Protein AF-A0A523YW82-F1 (afdb_monomer_lite)

Sequence (56 aa):
YKIIDVDGVRIVFDDGWGLVRASNTQPVLVLRFEALSKERLDEIRAIIESAIDRYR

Secondary structure (DSSP, 8-state):
-EEE-SSSEEEEETTEEEEEEE-SSSS-EEEEEEESSHHHHHHHHHHHHHHHHTT-

Structure (mmCIF, N/CA/C/O backbone):
data_AF-A0A523YW82-F1
#
_entry.id   AF-A0A523YW82-F1
#
loop_
_atom_site.group_PDB
_atom_site.id
_atom_site.type_symbol
_atom_site.label_atom_id
_atom_site.label_alt_id
_atom_site.label_comp_id
_atom_site.label_asym_id
_atom_site.label_entity_id
_atom_site.label_seq_id
_atom_site.pdbx_PDB_ins_code
_atom_site.Cartn_x
_atom_site.Cartn_y
_atom_site.Cartn_z
_atom_site.occupancy
_atom_site.B_iso_or_equiv
_atom_site.auth_seq_id
_atom_site.auth_comp_id
_atom_site.auth_asym_id
_atom_site.auth_atom_id
_atom_site.pdbx_PDB_model_num
ATOM 1 N N . TYR A 1 1 ? -9.163 -7.710 -2.183 1.00 78.06 1 TYR A N 1
ATOM 2 C CA . TYR A 1 1 ? -8.912 -6.276 -2.437 1.00 78.06 1 TYR A CA 1
ATOM 3 C C . TYR A 1 1 ? -8.584 -6.075 -3.901 1.00 78.06 1 TYR A C 1
ATOM 5 O O . TYR A 1 1 ? -7.999 -6.979 -4.492 1.00 78.06 1 TYR A O 1
ATOM 13 N N . LYS A 1 2 ? -8.953 -4.932 -4.491 1.00 91.06 2 LYS A N 1
ATOM 14 C CA . LYS A 1 2 ? -8.478 -4.587 -5.837 1.00 91.06 2 LYS A CA 1
ATOM 15 C C . LYS A 1 2 ? -6.989 -4.260 -5.742 1.00 91.06 2 LYS A C 1
ATOM 17 O O . LYS A 1 2 ? -6.594 -3.465 -4.891 1.00 91.06 2 LYS A O 1
ATOM 22 N N . ILE A 1 3 ? -6.188 -4.881 -6.600 1.00 93.88 3 ILE A N 1
ATOM 23 C CA . ILE A 1 3 ? -4.737 -4.694 -6.648 1.00 93.88 3 ILE A CA 1
ATOM 24 C C . ILE A 1 3 ? -4.389 -3.979 -7.952 1.00 93.88 3 ILE A C 1
ATOM 26 O O . ILE A 1 3 ? -4.955 -4.288 -9.000 1.00 93.88 3 ILE A O 1
ATOM 30 N N . ILE A 1 4 ? -3.497 -2.996 -7.865 1.00 94.75 4 ILE A N 1
ATOM 31 C CA . ILE A 1 4 ? -2.905 -2.294 -9.004 1.00 94.75 4 ILE A CA 1
ATOM 32 C C . ILE A 1 4 ? -1.391 -2.484 -8.899 1.00 94.75 4 ILE A C 1
ATOM 34 O O . ILE A 1 4 ? -0.793 -2.063 -7.909 1.00 94.75 4 ILE A O 1
ATOM 38 N N . ASP A 1 5 ? -0.793 -3.114 -9.902 1.00 95.19 5 ASP A N 1
ATOM 39 C CA . ASP A 1 5 ? 0.586 -3.623 -9.901 1.00 95.19 5 ASP A CA 1
ATOM 40 C C . ASP A 1 5 ? 1.511 -2.929 -10.922 1.00 95.19 5 ASP A C 1
ATOM 42 O O . ASP A 1 5 ? 2.581 -3.426 -11.262 1.00 95.19 5 ASP A O 1
ATOM 46 N N . VAL A 1 6 ? 1.108 -1.751 -11.409 1.00 92.69 6 VAL A N 1
ATOM 47 C CA . VAL A 1 6 ? 1.842 -0.992 -12.440 1.00 92.69 6 VAL A CA 1
ATOM 48 C C . VAL A 1 6 ? 3.156 -0.393 -11.912 1.00 92.69 6 VAL A C 1
ATOM 50 O O . VAL A 1 6 ? 4.141 -0.342 -12.642 1.00 92.69 6 VAL A O 1
ATOM 53 N N . ASP A 1 7 ? 3.178 0.081 -10.661 1.00 91.81 7 ASP A N 1
ATOM 54 C CA . ASP A 1 7 ? 4.351 0.700 -10.018 1.00 91.81 7 ASP A CA 1
ATOM 55 C C . ASP A 1 7 ? 4.400 0.307 -8.535 1.00 91.81 7 ASP A C 1
ATOM 57 O O . ASP A 1 7 ? 3.897 1.010 -7.650 1.00 91.81 7 ASP A O 1
ATOM 61 N N . GLY A 1 8 ? 4.948 -0.883 -8.289 1.00 93.25 8 GLY A N 1
ATOM 62 C CA . GLY A 1 8 ? 4.824 -1.572 -7.010 1.00 93.25 8 GLY A CA 1
ATOM 63 C C . GLY A 1 8 ? 3.448 -2.214 -6.854 1.00 93.25 8 GLY A C 1
ATOM 64 O O . GLY A 1 8 ? 2.826 -2.605 -7.830 1.00 93.25 8 GLY A O 1
ATOM 65 N N . VAL A 1 9 ? 2.968 -2.330 -5.622 1.00 95.44 9 VAL A N 1
ATOM 66 C CA . VAL A 1 9 ? 1.682 -2.933 -5.278 1.00 95.44 9 VAL A CA 1
ATOM 67 C C . VAL A 1 9 ? 0.838 -1.895 -4.555 1.00 95.44 9 VAL A C 1
ATOM 69 O O . VAL A 1 9 ? 1.142 -1.509 -3.424 1.00 95.44 9 VAL A O 1
ATOM 72 N N . ARG A 1 10 ? -0.245 -1.451 -5.195 1.00 96.44 10 ARG A N 1
ATOM 73 C CA . ARG A 1 10 ? -1.288 -0.643 -4.561 1.00 96.44 10 ARG A CA 1
ATOM 74 C C . ARG A 1 10 ? -2.513 -1.501 -4.285 1.00 96.44 10 ARG A C 1
ATOM 76 O O . ARG A 1 10 ? -3.121 -2.045 -5.202 1.00 96.44 10 ARG A O 1
ATOM 83 N N . ILE A 1 11 ? -2.896 -1.573 -3.019 1.00 95.62 11 ILE A N 1
ATOM 84 C CA . ILE A 1 11 ? -4.059 -2.307 -2.529 1.00 95.62 11 ILE A CA 1
ATOM 85 C C . ILE A 1 11 ? -5.145 -1.288 -2.205 1.00 95.62 11 ILE A C 1
ATOM 87 O O . ILE A 1 11 ? -4.922 -0.372 -1.413 1.00 95.62 11 ILE A O 1
ATOM 91 N N . VAL A 1 12 ? -6.308 -1.434 -2.833 1.00 95.75 12 VAL A N 1
ATOM 92 C CA . VAL A 1 12 ? -7.475 -0.581 -2.593 1.00 95.75 12 VAL A CA 1
ATOM 93 C C . VAL A 1 12 ? -8.465 -1.331 -1.703 1.00 95.75 12 VAL A C 1
ATOM 95 O O . VAL A 1 12 ? -8.901 -2.439 -2.042 1.00 95.75 12 VAL A O 1
ATOM 98 N N . PHE A 1 13 ? -8.787 -0.713 -0.571 1.00 92.88 13 PHE A N 1
ATOM 99 C CA . PHE A 1 13 ? -9.830 -1.104 0.370 1.00 92.88 13 PHE A CA 1
ATOM 100 C C . PHE A 1 13 ? -11.039 -0.179 0.169 1.00 92.88 13 PHE A C 1
ATOM 102 O O . PHE A 1 13 ? -10.914 0.884 -0.441 1.00 92.88 13 PHE A O 1
ATOM 109 N N . ASP A 1 14 ? -12.205 -0.565 0.679 1.00 93.06 14 ASP A N 1
ATOM 110 C CA . ASP A 1 14 ? -13.415 0.262 0.549 1.00 93.06 14 ASP A CA 1
ATOM 111 C C . ASP A 1 14 ? -13.301 1.588 1.329 1.00 93.06 14 ASP A C 1
ATOM 113 O O . ASP A 1 14 ? -13.943 2.577 0.987 1.00 93.06 14 ASP A O 1
ATOM 117 N N . ASP A 1 15 ? -12.442 1.622 2.349 1.00 94.31 15 ASP A N 1
ATOM 118 C CA . ASP A 1 15 ? -12.270 2.707 3.318 1.00 94.31 15 ASP A CA 1
ATOM 119 C C . ASP A 1 15 ? -10.832 3.252 3.399 1.00 94.31 15 ASP A C 1
ATOM 121 O O . ASP A 1 15 ? -10.482 3.993 4.325 1.00 94.31 15 ASP A O 1
ATOM 125 N N . GLY A 1 16 ? -9.988 2.900 2.427 1.00 95.81 16 GLY A N 1
ATOM 126 C CA . GLY A 1 16 ? -8.594 3.324 2.388 1.00 95.81 16 GLY A CA 1
ATOM 127 C C . GLY A 1 16 ? -7.766 2.639 1.306 1.00 95.81 16 GLY A C 1
ATOM 128 O O . GLY A 1 16 ? -8.258 1.872 0.479 1.00 95.81 16 GLY A O 1
ATOM 129 N N . TRP A 1 17 ? -6.466 2.905 1.296 1.00 97.12 17 TRP A N 1
ATOM 130 C CA . TRP A 1 17 ? -5.525 2.248 0.397 1.00 97.12 17 TRP A CA 1
ATOM 131 C C . TRP A 1 17 ? -4.129 2.156 1.010 1.00 97.12 17 TRP A C 1
ATOM 133 O O . TRP A 1 17 ? -3.749 2.929 1.888 1.00 97.12 17 TRP A O 1
ATOM 143 N N . GLY A 1 18 ? -3.349 1.203 0.507 1.00 97.00 18 GLY A N 1
ATOM 144 C CA 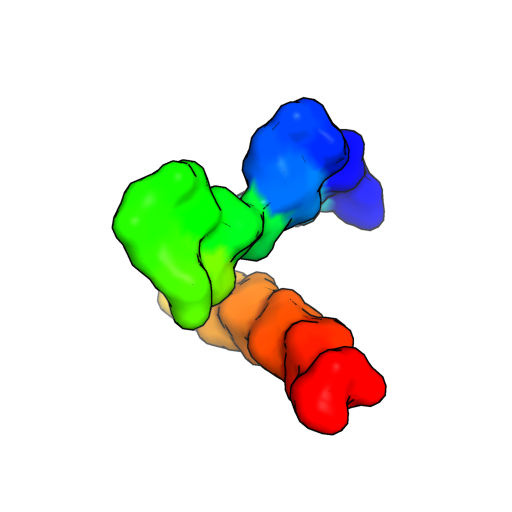. GLY A 1 18 ? -1.927 1.074 0.803 1.00 97.00 18 GLY A CA 1
ATOM 145 C C . GLY A 1 18 ? -1.113 0.927 -0.477 1.00 97.00 18 GLY A C 1
ATOM 146 O O . GLY A 1 18 ? -1.582 0.327 -1.442 1.00 97.00 18 GLY A O 1
ATOM 147 N N . LEU A 1 19 ? 0.089 1.493 -0.505 1.00 96.75 19 LEU A N 1
ATOM 148 C CA . LEU A 1 19 ? 1.053 1.387 -1.600 1.00 96.75 19 LEU A CA 1
ATOM 149 C C . LEU A 1 19 ? 2.386 0.903 -1.046 1.00 96.75 19 LEU A C 1
ATOM 151 O O . LEU A 1 19 ? 2.895 1.481 -0.088 1.00 96.75 19 LEU A O 1
ATOM 155 N N . VAL A 1 20 ? 2.973 -0.082 -1.715 1.00 95.75 20 VAL A N 1
ATOM 156 C CA . VAL A 1 20 ? 4.348 -0.534 -1.502 1.00 95.75 20 VAL A CA 1
ATOM 157 C C . VAL A 1 20 ? 5.061 -0.509 -2.841 1.00 95.75 20 VAL A C 1
ATOM 159 O O . VAL A 1 20 ? 4.627 -1.177 -3.771 1.00 95.75 20 VAL A O 1
ATOM 162 N N . ARG A 1 21 ? 6.159 0.231 -2.963 1.00 96.06 21 ARG A N 1
ATOM 163 C CA . ARG A 1 21 ? 6.968 0.253 -4.191 1.00 96.06 21 ARG A CA 1
ATOM 164 C C . ARG A 1 21 ? 8.451 0.322 -3.881 1.00 96.06 21 ARG A C 1
ATOM 166 O O . ARG A 1 21 ? 8.847 0.837 -2.837 1.00 96.06 21 ARG A O 1
ATOM 173 N N . ALA A 1 22 ? 9.274 -0.129 -4.817 1.00 95.56 22 ALA A N 1
ATOM 174 C CA . ALA A 1 22 ? 10.693 0.188 -4.787 1.00 95.56 22 ALA A CA 1
ATOM 175 C C . ALA A 1 22 ? 10.900 1.684 -5.089 1.00 95.56 22 ALA A C 1
ATOM 177 O O . ALA A 1 22 ? 10.181 2.285 -5.899 1.00 95.56 22 ALA A O 1
ATOM 178 N N . SER A 1 23 ? 11.862 2.306 -4.410 1.00 95.06 23 SER A N 1
ATOM 179 C CA . SER A 1 23 ? 12.335 3.633 -4.791 1.00 95.06 23 SER A CA 1
ATOM 180 C C . SER A 1 23 ? 13.150 3.543 -6.081 1.00 95.06 23 SER A C 1
ATOM 182 O O . SER A 1 23 ? 13.935 2.620 -6.274 1.00 95.06 23 SER A O 1
ATOM 184 N N . ASN A 1 24 ? 12.972 4.526 -6.965 1.00 94.12 24 ASN A N 1
ATOM 185 C CA . ASN A 1 24 ? 13.691 4.574 -8.240 1.00 94.12 24 ASN A CA 1
ATOM 186 C C . ASN A 1 24 ? 15.134 5.073 -8.084 1.00 94.12 24 ASN A C 1
ATOM 188 O O . ASN A 1 24 ? 15.952 4.862 -8.973 1.00 94.12 24 ASN A O 1
ATOM 192 N N . THR A 1 25 ? 15.441 5.782 -6.994 1.00 95.19 25 THR A N 1
ATOM 193 C CA . THR A 1 25 ? 16.715 6.505 -6.830 1.00 95.19 25 THR A CA 1
ATOM 194 C C . THR A 1 25 ? 17.527 6.054 -5.622 1.00 95.19 25 THR A C 1
ATOM 196 O O . THR A 1 25 ? 18.690 6.427 -5.501 1.00 95.19 25 THR A O 1
ATOM 199 N N . GLN A 1 26 ? 16.942 5.270 -4.717 1.00 94.31 26 GLN A N 1
ATOM 200 C CA . GLN A 1 26 ? 17.591 4.806 -3.491 1.00 94.31 26 GLN A CA 1
ATOM 201 C C . GLN A 1 26 ? 17.234 3.335 -3.237 1.00 94.31 26 GLN A C 1
ATOM 203 O O . GLN A 1 26 ? 16.133 2.921 -3.594 1.00 94.31 26 GLN A O 1
ATOM 208 N N . PRO A 1 27 ? 18.107 2.539 -2.592 1.00 94.38 27 PRO A N 1
ATOM 209 C CA . PRO A 1 27 ? 17.839 1.134 -2.279 1.00 94.38 27 PRO A CA 1
ATOM 210 C C . PRO A 1 27 ? 16.904 1.004 -1.063 1.00 94.38 27 PRO A C 1
ATOM 212 O O . PRO A 1 27 ? 17.279 0.475 -0.020 1.00 94.38 27 PRO A O 1
ATOM 215 N N . VAL A 1 28 ? 15.689 1.542 -1.178 1.00 94.25 28 VAL A N 1
ATOM 216 C CA . VAL A 1 28 ? 14.671 1.555 -0.119 1.00 94.25 28 VAL A CA 1
ATOM 217 C C . VAL A 1 28 ? 13.296 1.194 -0.678 1.00 94.25 28 VAL A C 1
ATOM 219 O O . VAL A 1 28 ? 12.982 1.489 -1.835 1.00 94.25 28 VAL A O 1
ATOM 222 N N . LEU A 1 29 ? 12.453 0.590 0.161 1.00 93.62 29 LEU A N 1
ATOM 223 C CA . LEU A 1 29 ? 11.023 0.439 -0.108 1.00 93.62 29 LEU A CA 1
ATOM 224 C C . LEU A 1 29 ? 10.276 1.681 0.383 1.00 93.62 29 LEU A C 1
ATOM 226 O O . LEU A 1 29 ? 10.500 2.158 1.494 1.00 93.62 29 LEU A O 1
ATOM 230 N N . VAL A 1 30 ? 9.368 2.193 -0.444 1.00 95.31 30 VAL A N 1
ATOM 231 C CA . VAL A 1 30 ? 8.471 3.300 -0.106 1.00 95.31 30 VAL A CA 1
ATOM 232 C C . VAL A 1 30 ? 7.095 2.729 0.193 1.00 95.31 30 VAL A C 1
ATOM 234 O O . VAL A 1 30 ? 6.500 2.058 -0.652 1.00 95.31 30 VAL A O 1
ATOM 237 N N . LEU A 1 31 ? 6.591 3.035 1.386 1.00 95.56 31 LEU A N 1
ATOM 238 C CA . LEU A 1 31 ? 5.266 2.642 1.838 1.00 95.56 31 LEU A CA 1
ATOM 239 C C . LEU A 1 31 ? 4.415 3.892 2.075 1.00 95.56 31 LEU A C 1
ATOM 241 O O . LEU A 1 31 ? 4.890 4.872 2.654 1.00 95.56 31 LEU A O 1
ATOM 245 N N . ARG A 1 32 ? 3.161 3.873 1.620 1.00 96.81 32 ARG A N 1
ATOM 246 C CA . ARG A 1 32 ? 2.169 4.926 1.890 1.00 96.81 32 ARG A CA 1
ATOM 247 C C . ARG A 1 32 ? 0.824 4.300 2.214 1.00 96.81 32 ARG A C 1
ATOM 249 O O . ARG A 1 32 ? 0.451 3.312 1.588 1.00 96.81 32 ARG A O 1
ATOM 256 N N . PHE A 1 33 ? 0.103 4.910 3.145 1.00 96.75 33 PHE A N 1
ATOM 257 C CA . PHE A 1 33 ? -1.204 4.447 3.595 1.00 96.75 33 PHE A CA 1
ATOM 258 C C . PHE A 1 33 ? -2.136 5.638 3.770 1.00 96.75 33 PHE A C 1
ATOM 260 O O . PHE A 1 33 ? -1.696 6.711 4.185 1.00 96.75 33 PHE A O 1
ATOM 267 N N . GLU A 1 34 ? -3.412 5.430 3.482 1.00 97.44 34 GLU A N 1
ATOM 268 C CA . GLU A 1 34 ? -4.472 6.408 3.694 1.00 97.44 34 GLU A CA 1
ATOM 269 C C . GLU A 1 34 ? -5.753 5.669 4.074 1.00 97.44 34 GLU A C 1
ATOM 271 O O . GLU A 1 34 ? -6.042 4.605 3.525 1.00 97.44 34 GLU A O 1
ATOM 276 N N . ALA A 1 35 ? -6.510 6.224 5.014 1.00 97.62 35 ALA A N 1
ATOM 277 C CA . ALA A 1 35 ? -7.785 5.674 5.448 1.00 97.62 35 ALA A CA 1
ATOM 278 C C . ALA A 1 35 ? -8.689 6.782 5.992 1.00 97.62 35 ALA A C 1
ATOM 280 O O . ALA A 1 35 ? -8.217 7.866 6.343 1.00 97.62 35 ALA A O 1
ATOM 281 N N . LEU A 1 36 ? -9.985 6.487 6.094 1.00 95.62 36 LEU A N 1
ATOM 282 C CA . LEU A 1 36 ? -10.991 7.423 6.607 1.00 95.62 36 LEU A CA 1
ATOM 283 C C . LEU A 1 36 ? -10.941 7.622 8.133 1.00 95.62 36 LEU A C 1
ATOM 285 O O . LEU A 1 36 ? -11.479 8.608 8.631 1.00 95.62 36 LEU A O 1
ATOM 289 N N . SER A 1 37 ? -10.297 6.717 8.875 1.00 97.38 37 SER A N 1
ATOM 290 C CA . SER A 1 37 ? -10.074 6.851 10.318 1.00 97.38 37 SER A CA 1
ATOM 291 C C . SER A 1 37 ? -8.659 6.441 10.712 1.00 97.38 37 SER A C 1
ATOM 293 O O . SER A 1 37 ? -7.950 5.760 9.963 1.00 97.38 37 SER A O 1
ATOM 295 N N . LYS A 1 38 ? -8.236 6.861 11.907 1.00 97.12 38 LYS A N 1
ATOM 296 C CA . LYS A 1 38 ? -6.905 6.548 12.428 1.00 97.12 38 LYS A CA 1
ATOM 297 C C . LYS A 1 38 ? -6.763 5.057 12.736 1.00 97.12 38 LYS A C 1
ATOM 299 O O . LYS A 1 38 ? -5.746 4.463 12.391 1.00 97.12 38 LYS A O 1
ATOM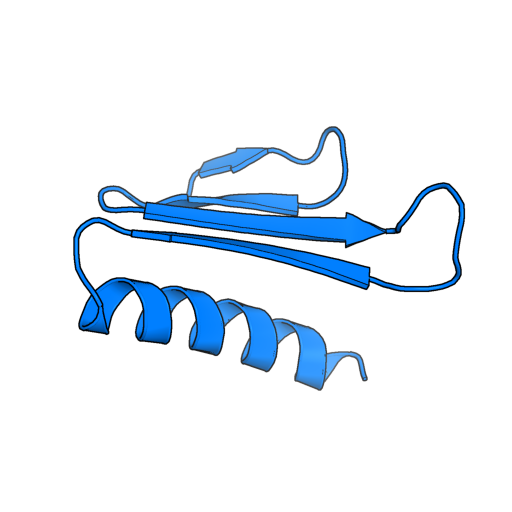 304 N N . GLU A 1 39 ? -7.803 4.456 13.300 1.00 97.38 39 GLU A N 1
ATOM 305 C CA . GLU A 1 39 ? -7.871 3.026 13.604 1.00 97.38 39 GLU A CA 1
ATOM 306 C C . GLU A 1 39 ? -7.695 2.216 12.319 1.00 97.38 39 GLU A C 1
ATOM 308 O O . GLU A 1 39 ? -6.860 1.315 12.246 1.00 97.38 39 GLU A O 1
ATOM 313 N N . ARG A 1 40 ? -8.406 2.612 11.256 1.00 96.50 40 ARG A N 1
ATOM 314 C CA . ARG A 1 40 ? -8.339 1.914 9.978 1.00 96.50 40 ARG A CA 1
ATOM 315 C C . ARG A 1 40 ? -6.998 2.090 9.273 1.00 96.50 40 ARG A C 1
ATOM 317 O O . ARG A 1 40 ? -6.501 1.157 8.643 1.00 96.50 40 ARG A O 1
ATOM 324 N N . LEU A 1 41 ? -6.393 3.270 9.398 1.00 97.19 41 LEU A N 1
ATOM 325 C CA . LEU A 1 41 ? -5.047 3.528 8.893 1.00 97.19 41 LEU A CA 1
ATOM 326 C C . LEU A 1 41 ? -4.034 2.571 9.531 1.00 97.19 41 LEU A C 1
ATOM 328 O O . LEU A 1 41 ? -3.195 2.005 8.827 1.00 97.19 41 LEU A O 1
ATOM 332 N N . ASP A 1 42 ? -4.128 2.383 10.848 1.00 97.31 42 ASP A N 1
ATOM 333 C CA . ASP A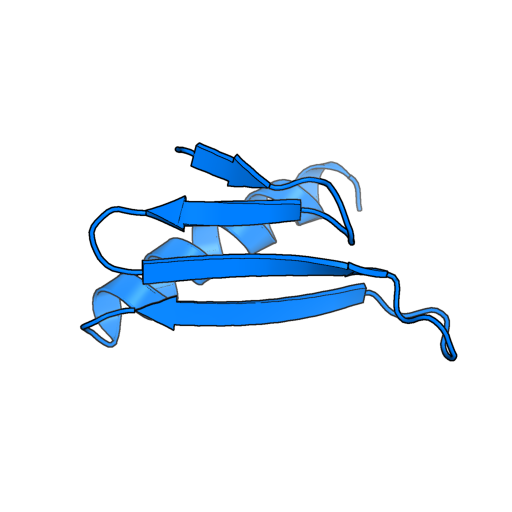 1 42 ? -3.223 1.518 11.601 1.00 97.31 42 ASP A CA 1
ATOM 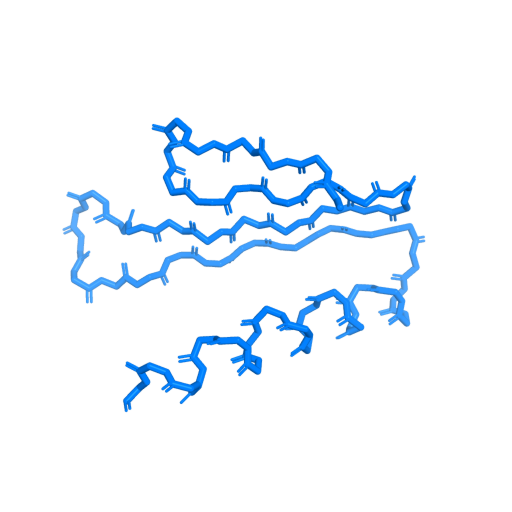334 C C . ASP A 1 42 ? -3.453 0.033 11.265 1.00 97.31 42 ASP A C 1
ATOM 336 O O . ASP A 1 42 ? -2.483 -0.712 11.111 1.00 97.31 42 ASP A O 1
ATOM 340 N N . GLU A 1 43 ? -4.700 -0.386 11.024 1.00 96.44 43 GLU A N 1
ATOM 341 C CA . GLU A 1 43 ? -5.017 -1.726 10.509 1.00 96.44 43 GLU A CA 1
ATOM 342 C C . GLU A 1 43 ? -4.413 -1.983 9.120 1.00 96.44 43 GLU A C 1
ATOM 344 O O . GLU A 1 43 ? -3.737 -2.994 8.913 1.00 96.44 43 GLU A O 1
ATOM 349 N N . ILE A 1 44 ? -4.626 -1.072 8.161 1.00 95.81 44 ILE A N 1
ATOM 350 C CA . ILE A 1 44 ? -4.093 -1.204 6.793 1.00 95.81 44 ILE A CA 1
ATOM 351 C C . ILE A 1 44 ? -2.564 -1.265 6.824 1.00 95.81 44 ILE A C 1
ATOM 353 O O . ILE A 1 44 ? -1.958 -2.099 6.141 1.00 95.81 44 ILE A O 1
ATOM 357 N N . ARG A 1 45 ? -1.940 -0.414 7.643 1.00 95.94 45 ARG A N 1
ATOM 358 C CA . ARG A 1 45 ? -0.496 -0.418 7.858 1.00 95.94 45 ARG A CA 1
ATOM 359 C C . ARG A 1 45 ? -0.016 -1.764 8.401 1.00 95.94 45 ARG A C 1
ATOM 361 O O . ARG A 1 45 ? 0.897 -2.347 7.819 1.00 95.94 45 ARG A O 1
ATOM 368 N N . ALA A 1 46 ? -0.645 -2.273 9.461 1.00 96.00 46 ALA A N 1
ATOM 369 C CA . ALA A 1 46 ? -0.258 -3.531 10.094 1.00 96.00 46 ALA A CA 1
ATOM 370 C C . ALA A 1 46 ? -0.370 -4.728 9.135 1.00 96.00 46 ALA A C 1
ATOM 372 O O . ALA A 1 46 ? 0.522 -5.577 9.104 1.00 96.00 46 ALA A O 1
ATOM 373 N N . ILE A 1 47 ? -1.422 -4.775 8.309 1.00 93.94 47 ILE A N 1
ATOM 374 C CA . ILE A 1 47 ? -1.606 -5.820 7.288 1.00 93.94 47 ILE A CA 1
ATOM 375 C C . ILE A 1 47 ? -0.418 -5.846 6.320 1.00 93.94 47 ILE A C 1
ATOM 377 O O . ILE A 1 47 ? 0.116 -6.913 6.012 1.00 93.94 47 ILE A O 1
ATOM 381 N N . ILE A 1 48 ? -0.002 -4.675 5.837 1.00 92.88 48 ILE A N 1
ATOM 382 C CA . ILE A 1 48 ? 1.051 -4.562 4.826 1.00 92.88 48 ILE A CA 1
ATOM 383 C C . ILE A 1 48 ? 2.437 -4.792 5.436 1.00 92.88 48 ILE A C 1
ATOM 385 O O . ILE A 1 48 ? 3.232 -5.534 4.862 1.00 92.88 48 ILE A O 1
ATOM 389 N N . GLU A 1 49 ? 2.725 -4.215 6.603 1.00 94.06 49 GLU A N 1
ATOM 390 C CA . GLU A 1 49 ? 3.995 -4.437 7.305 1.00 94.06 49 GLU A CA 1
ATOM 391 C C . GLU A 1 49 ? 4.168 -5.917 7.681 1.00 94.06 49 GLU A C 1
ATOM 393 O O . GLU A 1 49 ? 5.229 -6.487 7.428 1.00 94.06 49 GLU A O 1
ATOM 398 N N . SER A 1 50 ? 3.111 -6.578 8.170 1.00 94.00 50 SER A N 1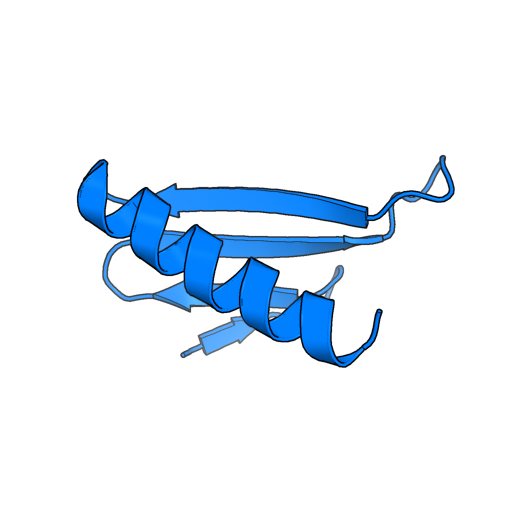
ATOM 399 C CA . SER A 1 50 ? 3.139 -8.018 8.465 1.00 94.00 50 SER A CA 1
ATOM 400 C C . SER A 1 50 ? 3.367 -8.870 7.214 1.00 94.00 50 SER A C 1
ATOM 402 O O . SER A 1 50 ? 4.032 -9.903 7.284 1.00 94.00 50 SER A O 1
ATOM 404 N N . ALA A 1 51 ? 2.841 -8.458 6.058 1.00 90.88 51 ALA A N 1
ATOM 405 C CA . ALA A 1 51 ? 3.086 -9.160 4.804 1.00 90.88 51 ALA A CA 1
ATOM 406 C C . ALA A 1 51 ? 4.553 -9.050 4.362 1.00 90.88 51 ALA A C 1
ATOM 408 O O . ALA A 1 51 ? 5.108 -10.037 3.887 1.00 90.88 51 ALA A O 1
ATOM 409 N N . ILE A 1 52 ? 5.175 -7.881 4.537 1.00 90.00 52 ILE A N 1
ATOM 410 C CA . ILE A 1 52 ? 6.583 -7.643 4.186 1.00 90.00 52 ILE A CA 1
ATOM 411 C C . ILE A 1 52 ? 7.517 -8.414 5.118 1.00 90.00 52 ILE A C 1
ATOM 413 O O . ILE A 1 52 ? 8.485 -9.001 4.643 1.00 90.00 52 ILE A O 1
ATOM 417 N N . ASP A 1 53 ? 7.214 -8.458 6.417 1.00 91.25 53 ASP A N 1
ATOM 418 C CA . ASP A 1 53 ? 8.053 -9.129 7.417 1.00 91.25 53 ASP A CA 1
ATOM 419 C C . ASP A 1 53 ? 8.236 -10.632 7.133 1.00 91.25 53 ASP A C 1
ATOM 421 O O . ASP A 1 53 ? 9.270 -11.208 7.448 1.00 91.25 53 ASP A O 1
ATOM 425 N N . ARG A 1 54 ? 7.282 -11.263 6.432 1.00 88.00 54 ARG A N 1
ATOM 426 C CA . ARG A 1 54 ? 7.396 -12.665 5.979 1.00 88.00 54 ARG A CA 1
ATOM 427 C C . ARG A 1 54 ? 8.497 -12.906 4.945 1.00 88.00 54 ARG A C 1
ATOM 429 O O . ARG A 1 54 ? 8.893 -14.052 4.758 1.00 88.00 54 ARG A O 1
ATOM 436 N N . TYR A 1 55 ? 8.922 -11.864 4.239 1.00 83.12 55 TYR A N 1
ATOM 437 C CA . TYR A 1 55 ? 9.933 -11.925 3.179 1.00 83.12 55 TYR A CA 1
ATOM 438 C C . TYR A 1 55 ? 11.214 -11.178 3.557 1.00 83.12 55 TYR A C 1
ATOM 440 O O . TYR A 1 55 ? 12.051 -10.918 2.690 1.00 83.12 55 TYR A O 1
ATOM 448 N N . ARG A 1 56 ? 11.320 -10.779 4.824 1.00 65.25 56 ARG A N 1
ATOM 449 C CA . ARG A 1 56 ? 12.461 -10.059 5.365 1.00 65.25 56 ARG A CA 1
ATOM 450 C C . ARG A 1 56 ? 13.615 -10.994 5.715 1.00 65.25 56 ARG A C 1
ATOM 452 O O . ARG A 1 56 ? 13.357 -12.183 6.001 1.00 65.25 56 ARG A O 1
#

pLDDT: mean 93.83, std 5.12, range [65.25, 97.62]

Foldseek 3Di:
DDWDPPAATWDDDPFWIKGWHQDPPDRDIDIDIDGPDPVVRVVNVCVVVVVVVVVD

Radius of gyration: 11.44 Å; chains: 1; bounding box: 31×20×26 Å

=== Feature glossary ===
Each block in this record encodes a different view of the same protein. In brief:

Predicted aligned error. PAE(i, j) answers: if I align the predicted and true structures on residue i, how far off (in Å) do I expect residue j to be? A block-diagonal PAE matrix with low values on the blocks and high values off-diagonal is the signature of a multi-domain protein with confidently predicted domains but uncertain inter-domain orientation.

Contact-map, Ramachandran, and PAE plots. Plot images: a contact map (which residues are close in 3D, as an N×N binary image), a Ramachandran scatter (backbone torsion angles, revealing secondary-struc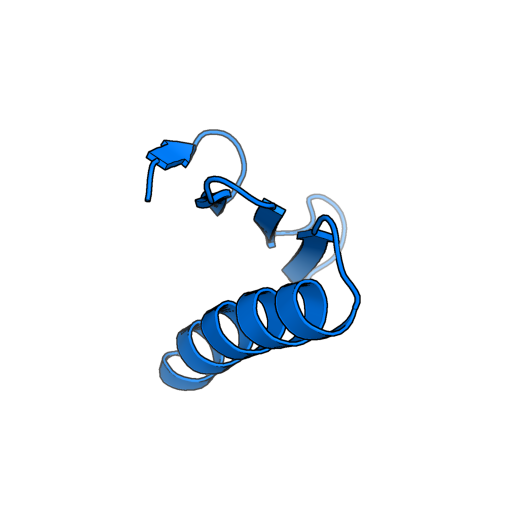ture composition at a glance), and — for AlphaFold structures — a PAE heatmap (pairwise prediction confidence).

Backbone torsions (φ/ψ). φ (phi) and ψ (psi) are the two rotatable backbone dihedrals per residue: φ is the C(i-1)–N–Cα–C torsion, ψ is the N–Cα–C–N(i+1) torsion, both in degrees on (−180°, 180°]. α-helical residues cluster near (−60°, −45°); β-strand residues near (−120°, +130°). A Ramachandran plot is simply a scatter of (φ, ψ) for every residue.

Foldseek 3Di. A 3Di character summarizes, for each residue, the relative orientation of the Cα frame of its nearest spatial neighbor. Because it encodes fold topology rather than chemistry, 3Di alignments detect remote structural similarity that sequence alignment misses.

Radius of gyration, Cα contacts, bounding box. Three whole-structure scalars: the radius of gyration (RMS distance of Cα from centroid, in Å), the count of Cα–Cα contacts (pairs closer than 8 Å and separated by more than four residues in sequence — i.e. tertiary, not local, contacts), and the bounding-box dimensions. Together they distinguish compact globular folds from extended fibres or disordered chains.

Sequence. Sequence gives the chain of amino acids in standard one-letter code (A=alanine, C=cysteine, …, Y=tyrosine), read N→C. It is the only feature that is directly encoded by the gene; all structural features are derived from the folded form of this sequence.

mmCIF coordinates. Atomic coordinates in PDBx/mmCIF format — the same representation the Protein Data Bank distributes. Each line of the _atom_site loop places one backbone atom in Cartesian space (units: ångströms, origin: arbitrary).

Secondary structure (3-state, P-SEA). Three-state secondary structure (P-SEA) collapses the eight DSSP classes into helix (a), strand (b), and coil (c). P-SEA assigns these from Cα geometry alone — distances and angles — without requiring backbone oxygens, so it works on any Cα trace.

InterPro / GO / CATH / organism. Functional annotations link the protein to curated databases. InterPro entries identify conserved domains and families by matching the sequence against member-database signatures (Pfam, PROSITE, CDD, …). Gene Ontology (GO) terms describe molecular function, biological process, and cellular component in a controlled vocabulary. CATH places the structure in a hierarchical fold classification (Class/Architecture/Topology/Homologous-superfamily). The organism is the source species.

B-factor. B-factor (Debye–Waller factor) reflects atomic displacement in the crystal lattice. It is an experimental observable (units Å²), not a prediction; low values mean the atom is pinned down, high values mean it moves or is heterogeneous across the crystal.

Rendered structure images. Structure images are PyMOL renders from six orthogonal camera directions. Cartoon representation draws helices as coils and strands as arrows; sticks shows the backbone as bonds; surface shows the solvent-excluded envelope. Rainbow coloring maps sequence position to hue (blue→red, N→C); chain coloring assigns a distinct color per polypeptide.

Solvent-accessible surface area. Solvent-accessible surface area (SASA) is the area in Å² traced out by the centre of a 1.4 Å probe sphere (a water molecule) rolled over the protein's van der Waals surface (Shrake–Rupley / Lee–Richards construction). Buried residues have near-zero SASA; fully exposed residues can exceed 200 Å². The total SASA scales roughly with the number of surface residues.

Secondary structure (8-state, DSSP). The SS8 string is DSSP's per-residue secondary-structure call. α-helix (H) means an i→i+4 H-bond ladder; β-strand (E) means the residue participates in a β-sheet; 3₁₀ (G) and π (I) are tighter and wider helices; T/S are turns/bends; '-' is loop.

pLDDT. For AlphaFold models, the B-factor field carries pLDDT — the model's own estimate of local accuracy on a 0–100 scale. Regions with pLDDT<50 should be treated as essentially unmodeled; they often correspond to intrinsically disordered segments.

Nearest PDB structures. Nearest PDB neighbors are the top structural matches found by Foldseek when searching this structure against the entire Protein Data Bank. Each hit reports a TM-score (0 to 1; >0.5 almost always implies the same fold) and an E-value. These are *structural* homologs — they may share no detectable sequence similarity.